Protein AF-A0A7R9VQT9-F1 (afdb_monomer_lite)

Structure (mmCIF, N/CA/C/O backbone):
data_AF-A0A7R9VQT9-F1
#
_entry.id   AF-A0A7R9VQT9-F1
#
loop_
_atom_site.group_PDB
_atom_site.id
_atom_site.type_symbol
_atom_site.label_atom_id
_atom_site.label_alt_id
_atom_site.label_comp_id
_atom_site.label_asym_id
_atom_site.label_entity_id
_atom_site.label_seq_id
_atom_site.pdbx_PDB_ins_code
_atom_site.Cartn_x
_atom_site.Cartn_y
_atom_site.Cartn_z
_atom_site.occupancy
_atom_site.B_iso_or_equiv
_atom_site.auth_seq_id
_atom_site.auth_comp_id
_atom_site.auth_asym_id
_atom_site.auth_atom_id
_atom_site.pdbx_PDB_model_num
ATOM 1 N N . VAL A 1 1 ? -20.963 -0.666 -0.255 1.00 70.06 1 VAL A N 1
ATOM 2 C CA . VAL A 1 1 ? -20.214 0.258 0.621 1.00 70.06 1 VAL A CA 1
ATOM 3 C C . VAL A 1 1 ? -18.921 0.605 -0.090 1.00 70.06 1 VAL A C 1
ATOM 5 O O . VAL A 1 1 ? -18.328 -0.297 -0.671 1.00 70.06 1 VAL A O 1
ATOM 8 N N . THR A 1 2 ? -18.555 1.881 -0.139 1.00 86.25 2 THR A N 1
ATOM 9 C CA . THR A 1 2 ? -17.303 2.379 -0.732 1.00 86.25 2 THR A CA 1
ATOM 10 C C . THR A 1 2 ? -16.395 2.871 0.389 1.00 86.25 2 THR A C 1
ATOM 12 O O . THR A 1 2 ? -16.894 3.399 1.380 1.00 86.25 2 THR A O 1
ATOM 15 N N . LEU A 1 3 ? -15.086 2.667 0.251 1.00 93.38 3 LEU A N 1
ATOM 16 C CA . LEU A 1 3 ? -14.087 3.174 1.190 1.00 93.38 3 LEU A CA 1
ATOM 17 C C . LEU A 1 3 ? -13.436 4.422 0.594 1.00 93.38 3 LEU A C 1
ATOM 19 O O . LEU A 1 3 ? -13.030 4.405 -0.565 1.00 93.38 3 LEU A O 1
ATOM 23 N N . GLU A 1 4 ? -13.318 5.483 1.390 1.00 95.00 4 GLU A N 1
ATOM 24 C CA . GLU A 1 4 ? -12.595 6.701 0.990 1.00 95.00 4 GLU A CA 1
ATOM 25 C C . GLU A 1 4 ? -11.085 6.603 1.276 1.00 95.00 4 GLU A C 1
ATOM 27 O O . GLU A 1 4 ? -10.285 7.362 0.727 1.00 95.00 4 GLU A O 1
ATOM 32 N N . VAL A 1 5 ? -10.673 5.678 2.152 1.00 96.75 5 VAL A N 1
ATOM 33 C CA . VAL A 1 5 ? -9.280 5.511 2.588 1.00 96.75 5 VAL A CA 1
ATOM 34 C C . VAL A 1 5 ? -8.846 4.054 2.448 1.00 96.75 5 VAL A C 1
ATOM 36 O O . VAL A 1 5 ? -9.278 3.201 3.221 1.00 96.75 5 VAL A O 1
ATOM 39 N N . GLY A 1 6 ? -7.931 3.810 1.506 1.00 96.75 6 GLY A N 1
ATOM 40 C CA . GLY A 1 6 ? -7.398 2.486 1.176 1.00 96.75 6 GLY A CA 1
ATOM 41 C C . GLY A 1 6 ? -8.383 1.599 0.410 1.00 96.75 6 GLY A C 1
ATOM 42 O O . GLY A 1 6 ? -9.549 1.941 0.229 1.00 96.75 6 GLY A O 1
ATOM 43 N N . ASP A 1 7 ? -7.900 0.439 -0.028 1.00 97.12 7 ASP A N 1
ATOM 44 C CA . ASP A 1 7 ? -8.686 -0.550 -0.776 1.00 97.12 7 ASP A CA 1
ATOM 45 C C . ASP A 1 7 ? -9.313 -1.608 0.142 1.00 97.12 7 ASP A C 1
ATOM 47 O O . ASP A 1 7 ? -10.400 -2.118 -0.134 1.00 97.12 7 ASP A O 1
ATOM 51 N N . TYR A 1 8 ? -8.630 -1.948 1.241 1.00 97.88 8 TYR A N 1
ATOM 52 C CA . TYR A 1 8 ? -9.084 -2.952 2.203 1.00 97.88 8 TYR A CA 1
ATOM 53 C C . TYR A 1 8 ? -8.849 -2.487 3.636 1.00 97.88 8 TYR A C 1
ATOM 55 O O . TYR A 1 8 ? -7.775 -1.990 3.967 1.00 97.88 8 TYR A O 1
ATOM 63 N N . VAL A 1 9 ? -9.814 -2.741 4.514 1.00 98.06 9 VAL A N 1
ATOM 64 C CA . VAL A 1 9 ? -9.649 -2.608 5.966 1.00 98.06 9 VAL A CA 1
ATOM 65 C C . VAL A 1 9 ? -9.626 -4.014 6.549 1.00 98.06 9 VAL A C 1
ATOM 67 O O . VAL A 1 9 ? -10.604 -4.750 6.432 1.00 98.06 9 VAL A O 1
ATOM 70 N N . LEU A 1 10 ? -8.487 -4.420 7.114 1.00 97.44 10 LEU A N 1
ATOM 71 C CA . LEU A 1 10 ? -8.300 -5.787 7.622 1.00 97.44 10 LEU A CA 1
ATOM 72 C C . LEU A 1 10 ? -8.719 -5.919 9.091 1.00 97.44 10 LEU A C 1
ATOM 74 O O . LEU A 1 10 ? -9.179 -6.985 9.505 1.00 97.44 10 LEU A O 1
ATOM 78 N N . SER A 1 11 ? -8.572 -4.836 9.853 1.00 97.88 11 SER A N 1
ATOM 79 C CA . SER A 1 11 ? -8.997 -4.684 11.246 1.00 97.88 11 SER A CA 1
ATOM 80 C C . SER A 1 11 ? -9.276 -3.201 11.529 1.00 97.88 11 SER A C 1
ATOM 82 O O . SER A 1 11 ? -8.892 -2.359 10.711 1.00 97.88 11 SER A O 1
ATOM 84 N N . PRO A 1 12 ? -9.868 -2.836 12.681 1.00 97.50 12 PRO A N 1
ATOM 85 C CA . PRO A 1 12 ? -10.074 -1.431 13.047 1.00 97.50 12 PRO A CA 1
ATOM 86 C C . PRO A 1 12 ? -8.794 -0.572 13.025 1.00 97.50 12 PRO A C 1
ATOM 88 O O . PRO A 1 12 ? -8.869 0.645 12.884 1.00 97.50 12 PRO A O 1
ATOM 91 N N . GLU A 1 13 ? -7.610 -1.186 13.149 1.00 97.31 13 GLU A N 1
ATOM 92 C CA . GLU A 1 13 ? -6.320 -0.484 13.159 1.00 97.31 13 GLU A CA 1
ATOM 93 C C . GLU A 1 13 ? -5.541 -0.569 11.830 1.00 97.31 13 GLU A C 1
ATOM 95 O O . GLU A 1 13 ? -4.587 0.199 11.640 1.00 97.31 13 GLU A O 1
ATOM 100 N N . MET A 1 14 ? -5.917 -1.483 10.924 1.00 98.25 14 MET A N 1
ATOM 101 C CA . MET A 1 14 ? -5.155 -1.825 9.718 1.00 98.25 14 MET A CA 1
ATOM 102 C C . MET A 1 14 ? -5.909 -1.525 8.426 1.00 98.25 14 MET A C 1
ATOM 104 O O . MET A 1 14 ? -6.978 -2.081 8.168 1.00 98.25 14 MET A O 1
ATOM 108 N N . VAL A 1 15 ? -5.258 -0.755 7.556 1.00 98.62 15 VAL A N 1
ATOM 109 C CA . VAL A 1 15 ? -5.721 -0.465 6.196 1.00 98.62 15 VAL A CA 1
ATOM 110 C C . VAL A 1 15 ? -4.656 -0.857 5.180 1.00 98.62 15 VAL A C 1
ATOM 112 O O . VAL A 1 15 ? -3.459 -0.735 5.448 1.00 98.62 15 VAL A O 1
ATOM 115 N N . VAL A 1 16 ? -5.093 -1.311 4.011 1.00 98.75 16 VAL A N 1
ATOM 116 C CA . VAL A 1 16 ? -4.243 -1.697 2.888 1.00 98.75 16 VAL A CA 1
ATOM 117 C C . VAL A 1 16 ? -4.620 -0.887 1.655 1.00 98.75 16 VAL A C 1
ATOM 119 O O . VAL A 1 16 ? -5.776 -0.881 1.245 1.00 98.75 16 VAL A O 1
ATOM 122 N N . GLU A 1 17 ? -3.627 -0.277 1.022 1.00 98.62 17 GLU A N 1
ATOM 123 C CA . GLU A 1 17 ? -3.674 0.174 -0.372 1.00 98.62 17 GLU A CA 1
ATOM 124 C C . GLU A 1 17 ? -2.933 -0.866 -1.220 1.00 98.62 17 GLU A C 1
ATOM 126 O O . GLU A 1 17 ? -1.749 -1.139 -0.989 1.00 98.62 17 GLU A O 1
ATOM 131 N N . ARG A 1 18 ? -3.617 -1.467 -2.193 1.00 98.38 18 ARG A N 1
ATOM 132 C CA . ARG A 1 18 ? -3.057 -2.470 -3.098 1.00 98.38 18 ARG A CA 1
ATOM 133 C C . ARG A 1 18 ? -2.625 -1.802 -4.401 1.00 98.38 18 ARG A C 1
ATOM 135 O O . ARG A 1 18 ? -3.424 -1.226 -5.131 1.00 98.38 18 ARG A O 1
ATOM 142 N N . LYS A 1 19 ? -1.357 -1.979 -4.770 1.00 97.75 19 LYS A N 1
ATOM 143 C CA . LYS A 1 19 ? -0.778 -1.452 -6.008 1.00 97.75 19 LYS A CA 1
ATOM 144 C C . LYS A 1 19 ? -0.200 -2.556 -6.875 1.00 97.75 19 LYS A C 1
ATOM 146 O O . LYS A 1 19 ? 0.733 -3.240 -6.470 1.00 97.75 19 LYS A O 1
ATOM 151 N N . ALA A 1 20 ? -0.707 -2.688 -8.097 1.00 96.50 20 ALA A N 1
ATOM 152 C CA . ALA A 1 20 ? -0.000 -3.431 -9.137 1.00 96.50 20 ALA A CA 1
ATOM 153 C C . ALA A 1 20 ? 1.217 -2.625 -9.622 1.00 96.50 20 ALA A C 1
ATOM 155 O O . ALA A 1 20 ? 1.198 -1.394 -9.564 1.00 96.50 20 ALA A O 1
ATOM 156 N N . ILE A 1 21 ? 2.242 -3.291 -10.165 1.00 94.38 21 ILE A N 1
ATOM 157 C CA . ILE A 1 21 ? 3.484 -2.623 -10.604 1.00 94.38 21 ILE A CA 1
ATOM 158 C C . ILE A 1 21 ? 3.231 -1.435 -11.555 1.00 94.38 21 ILE A C 1
ATOM 160 O O . ILE A 1 21 ? 3.708 -0.342 -11.248 1.00 94.38 21 ILE A O 1
ATOM 164 N N . PRO A 1 22 ? 2.438 -1.542 -12.644 1.00 94.44 22 PRO A N 1
ATOM 165 C CA . PRO A 1 22 ? 2.203 -0.391 -13.520 1.00 94.44 22 PRO A CA 1
ATOM 166 C C . PRO A 1 22 ? 1.524 0.785 -12.802 1.00 94.44 22 PRO A C 1
ATOM 168 O O . PRO A 1 22 ? 1.878 1.941 -13.039 1.00 94.44 22 PRO A O 1
ATOM 171 N N . ASP A 1 23 ? 0.589 0.501 -11.887 1.00 96.69 23 ASP A N 1
ATOM 172 C CA . ASP A 1 23 ? -0.094 1.547 -11.120 1.00 96.69 23 ASP A CA 1
ATOM 173 C C . ASP A 1 23 ? 0.808 2.158 -10.040 1.00 96.69 23 ASP A C 1
ATOM 175 O O . ASP A 1 23 ? 0.665 3.333 -9.704 1.00 96.69 23 ASP A O 1
ATOM 179 N N . LEU A 1 24 ? 1.789 1.407 -9.531 1.00 96.44 24 LEU A N 1
ATOM 180 C CA . LEU A 1 24 ? 2.810 1.920 -8.620 1.00 96.44 24 LEU A CA 1
ATOM 181 C C . LEU A 1 24 ? 3.644 2.999 -9.316 1.00 96.44 24 LEU A C 1
ATOM 183 O O . LEU A 1 24 ? 3.760 4.109 -8.800 1.00 96.44 24 LEU A O 1
ATOM 187 N N . HIS A 1 25 ? 4.146 2.717 -10.523 1.00 94.56 25 HIS A N 1
ATOM 188 C CA . HIS A 1 25 ? 4.864 3.712 -11.325 1.00 94.56 25 HIS A CA 1
ATOM 189 C C . HIS A 1 25 ? 3.989 4.937 -11.623 1.00 94.56 25 HIS A C 1
ATOM 191 O O . HIS A 1 25 ? 4.414 6.071 -11.394 1.00 94.56 25 HIS A O 1
ATOM 197 N N . ALA A 1 26 ? 2.755 4.722 -12.093 1.00 96.00 26 ALA A N 1
ATOM 198 C CA . ALA A 1 26 ? 1.849 5.812 -12.452 1.00 96.00 26 ALA A CA 1
ATOM 199 C C . ALA A 1 26 ? 1.473 6.688 -11.245 1.00 96.00 26 ALA A C 1
ATOM 201 O O . ALA A 1 26 ? 1.448 7.913 -11.345 1.00 96.00 26 ALA A O 1
ATOM 202 N N . SER A 1 27 ? 1.217 6.074 -10.089 1.00 97.31 27 SER A N 1
ATOM 203 C CA . SER A 1 27 ? 0.847 6.790 -8.865 1.00 97.31 27 SER A CA 1
ATOM 204 C C . SER A 1 27 ? 2.014 7.547 -8.233 1.00 97.31 27 SER A C 1
ATOM 206 O O . SER A 1 27 ? 1.787 8.609 -7.653 1.00 97.31 27 SER A O 1
ATOM 208 N N . PHE A 1 28 ? 3.252 7.064 -8.382 1.00 95.31 28 PHE A N 1
ATOM 209 C CA . PHE A 1 28 ? 4.444 7.846 -8.052 1.00 95.31 28 PHE A CA 1
ATOM 210 C C . PHE A 1 28 ? 4.657 9.015 -9.011 1.00 95.31 28 PHE A C 1
ATOM 212 O O . PHE A 1 28 ? 5.066 10.084 -8.569 1.00 95.31 28 PHE A O 1
ATOM 219 N N . ALA A 1 29 ? 4.407 8.826 -10.308 1.00 93.44 29 ALA A N 1
ATOM 220 C CA . ALA A 1 29 ? 4.558 9.889 -11.300 1.00 93.44 29 ALA A CA 1
ATOM 221 C C . ALA A 1 29 ? 3.527 11.012 -11.109 1.00 93.44 29 ALA A C 1
ATOM 223 O O . ALA A 1 29 ? 3.830 12.174 -11.344 1.00 93.44 29 ALA A O 1
ATOM 224 N N . SER A 1 30 ? 2.314 10.681 -10.661 1.00 95.69 30 SER A N 1
ATOM 225 C CA . SER A 1 30 ? 1.259 11.674 -10.440 1.00 95.69 30 SER A CA 1
ATOM 226 C C . SER A 1 30 ? 1.214 12.232 -9.010 1.00 95.69 30 SER A C 1
ATOM 228 O O . SER A 1 30 ? 0.301 12.992 -8.696 1.00 95.69 30 SER A O 1
ATOM 230 N N . GLY A 1 31 ? 2.086 11.772 -8.105 1.00 94.19 31 GLY A N 1
ATOM 231 C CA . GLY A 1 31 ? 2.021 12.077 -6.669 1.00 94.19 31 GLY A CA 1
ATOM 232 C C . GLY A 1 31 ? 0.823 11.460 -5.927 1.00 94.19 31 GLY A C 1
ATOM 233 O O . GLY A 1 31 ? 0.670 11.670 -4.724 1.00 94.19 31 GLY A O 1
ATOM 234 N N . ARG A 1 32 ? -0.022 10.662 -6.599 1.00 97.06 32 ARG A N 1
ATOM 235 C CA . ARG A 1 32 ? -1.244 10.078 -6.013 1.00 97.06 32 ARG A CA 1
ATOM 236 C C . ARG A 1 32 ? -0.922 9.162 -4.835 1.00 97.06 32 ARG A C 1
ATOM 238 O O . ARG A 1 32 ? -1.618 9.207 -3.826 1.00 97.06 32 ARG A O 1
ATOM 245 N N . LEU A 1 33 ? 0.156 8.382 -4.938 1.00 97.56 33 LEU A N 1
ATOM 246 C CA . LEU A 1 33 ? 0.551 7.451 -3.879 1.00 97.56 33 LEU A CA 1
ATOM 247 C C . LEU A 1 33 ? 0.913 8.169 -2.574 1.00 97.56 33 LEU A C 1
ATOM 249 O O . LEU A 1 33 ? 0.630 7.659 -1.494 1.00 97.56 33 LEU A O 1
ATOM 253 N N . TYR A 1 34 ? 1.498 9.367 -2.667 1.00 97.94 34 TYR A N 1
ATOM 254 C CA . TYR A 1 34 ? 1.798 10.188 -1.498 1.00 97.94 34 TYR A CA 1
ATOM 255 C C . TYR A 1 34 ? 0.512 10.550 -0.747 1.00 97.94 34 TYR A C 1
ATOM 257 O O . TYR A 1 34 ? 0.422 10.331 0.458 1.00 97.94 34 TYR A O 1
ATOM 265 N N . SER A 1 35 ? -0.501 11.058 -1.457 1.00 97.56 35 SER A N 1
ATOM 266 C CA . SER A 1 35 ? -1.785 11.436 -0.853 1.00 97.56 35 SER A CA 1
ATOM 267 C C . SER A 1 35 ? -2.520 10.232 -0.262 1.00 97.56 35 SER A C 1
ATOM 269 O O . SER A 1 35 ? -3.130 10.342 0.800 1.00 97.56 35 SER A O 1
ATOM 271 N N . GLN A 1 36 ? -2.420 9.069 -0.911 1.00 98.06 36 GLN A N 1
ATOM 272 C CA . GLN A 1 36 ? -2.957 7.812 -0.386 1.00 98.06 36 GLN A CA 1
ATOM 273 C C . GLN A 1 36 ? -2.254 7.416 0.923 1.00 98.06 36 GLN A C 1
ATOM 275 O O . GLN A 1 36 ? -2.917 7.166 1.928 1.00 98.06 36 GLN A O 1
ATOM 280 N N . ALA A 1 37 ? -0.917 7.441 0.953 1.00 98.31 37 ALA A N 1
ATOM 281 C CA . ALA A 1 37 ? -0.133 7.140 2.151 1.00 98.31 37 ALA A CA 1
ATOM 282 C C . ALA A 1 37 ? -0.389 8.131 3.300 1.00 98.31 37 ALA A C 1
ATOM 284 O O . ALA A 1 37 ? -0.496 7.713 4.456 1.00 98.31 37 ALA A O 1
ATOM 285 N N . GLU A 1 38 ? -0.537 9.420 2.992 1.00 98.00 38 GLU A N 1
ATOM 286 C CA . GLU A 1 38 ? -0.887 10.468 3.954 1.00 98.00 38 GLU A CA 1
ATOM 287 C C . GLU A 1 38 ? -2.267 10.220 4.568 1.00 98.00 38 GLU A C 1
ATOM 289 O O . GLU A 1 38 ? -2.405 10.193 5.794 1.00 98.00 38 GLU A O 1
ATOM 294 N N . SER A 1 39 ? -3.273 9.962 3.727 1.00 97.75 39 SER A N 1
ATOM 295 C CA . SER A 1 39 ? -4.638 9.689 4.178 1.00 97.75 39 SER A CA 1
ATOM 296 C C . SER A 1 39 ? -4.709 8.430 5.045 1.00 97.75 39 SER A C 1
ATOM 298 O O . SER A 1 39 ? -5.271 8.468 6.142 1.00 97.75 39 SER A O 1
ATOM 300 N N . MET A 1 40 ? -4.073 7.334 4.622 1.00 98.44 40 MET A N 1
ATOM 301 C CA . MET A 1 40 ? -4.019 6.107 5.420 1.00 98.44 40 MET A CA 1
ATOM 302 C C . MET A 1 40 ? -3.300 6.326 6.759 1.00 98.44 40 MET A C 1
ATOM 304 O O . MET A 1 40 ? -3.816 5.930 7.801 1.00 98.44 40 MET A O 1
ATOM 308 N N . SER A 1 41 ? -2.142 6.998 6.760 1.00 97.75 41 SER A N 1
ATOM 309 C CA . SER A 1 41 ? -1.336 7.225 7.975 1.00 97.75 41 SER A CA 1
ATOM 310 C C . SER A 1 41 ? -1.989 8.169 8.982 1.00 97.75 41 SER A C 1
ATOM 312 O O . SER A 1 41 ? -1.678 8.110 10.177 1.00 97.75 41 SER A O 1
ATOM 314 N N . LYS A 1 42 ? -2.874 9.049 8.504 1.00 97.19 42 LYS A N 1
ATOM 315 C CA . LYS A 1 42 ? -3.675 9.942 9.340 1.00 97.19 42 LYS A CA 1
ATOM 316 C C . LYS A 1 42 ? -4.758 9.188 10.111 1.00 97.19 42 LYS A C 1
ATOM 318 O O . LYS A 1 42 ? -4.985 9.507 11.274 1.00 97.19 42 LYS A O 1
ATOM 323 N N . HIS A 1 43 ? -5.421 8.223 9.475 1.00 97.25 43 HIS A N 1
ATOM 324 C CA . HIS A 1 43 ? -6.621 7.592 10.035 1.00 97.25 43 HIS A CA 1
ATOM 325 C C . HIS A 1 43 ? -6.374 6.213 10.651 1.00 97.25 43 HIS A C 1
ATOM 327 O O . HIS A 1 43 ? -7.096 5.824 11.563 1.00 97.25 43 HIS A O 1
ATOM 333 N N . TYR A 1 44 ? -5.345 5.497 10.201 1.00 97.88 44 TYR A N 1
ATOM 334 C CA . TYR A 1 44 ? -5.040 4.149 10.665 1.00 97.88 44 TYR A CA 1
ATOM 335 C C . TYR A 1 44 ? -3.680 4.089 11.353 1.00 97.88 44 TYR A C 1
ATOM 337 O O . TYR A 1 44 ? -2.719 4.781 11.006 1.00 97.88 44 TYR A O 1
ATOM 345 N N . LYS A 1 45 ? -3.586 3.220 12.359 1.00 97.88 45 LYS A N 1
ATOM 346 C CA . LYS A 1 45 ? -2.352 3.004 13.120 1.00 97.88 45 LYS A CA 1
ATOM 347 C C . LYS A 1 45 ? -1.341 2.183 12.329 1.00 97.88 45 LYS A C 1
ATOM 349 O O . LYS A 1 45 ? -0.137 2.385 12.487 1.00 97.88 45 LYS A O 1
ATOM 354 N N . THR A 1 46 ? -1.816 1.269 11.490 1.00 98.31 46 THR A N 1
ATOM 355 C CA . THR A 1 46 ? -0.977 0.409 10.653 1.00 98.31 46 THR A CA 1
ATOM 356 C C . THR A 1 46 ? -1.436 0.503 9.197 1.00 98.31 46 THR A C 1
ATOM 358 O O . THR A 1 46 ? -2.191 -0.343 8.721 1.00 98.31 46 THR A O 1
ATOM 361 N N . PRO A 1 47 ? -1.009 1.559 8.485 1.00 98.56 47 PRO A N 1
ATOM 362 C CA . PRO A 1 47 ? -1.196 1.662 7.047 1.00 98.56 47 PRO A CA 1
ATOM 363 C C . PRO A 1 47 ? -0.222 0.728 6.320 1.00 98.56 47 PRO A C 1
ATOM 365 O O . PRO A 1 47 ? 0.971 0.675 6.638 1.00 98.56 47 PRO A O 1
ATOM 368 N N . ILE A 1 48 ? -0.727 -0.007 5.335 1.00 98.75 48 ILE A N 1
ATOM 369 C CA . ILE A 1 48 ? 0.030 -0.998 4.572 1.00 98.75 48 ILE A CA 1
ATOM 370 C C . ILE A 1 48 ? -0.071 -0.650 3.088 1.00 98.75 48 ILE A C 1
ATOM 372 O O . ILE A 1 48 ? -1.162 -0.554 2.535 1.00 98.75 48 ILE A O 1
ATOM 376 N N . LEU A 1 49 ? 1.073 -0.496 2.428 1.00 98.69 49 LEU A N 1
ATOM 377 C CA . LEU A 1 49 ? 1.150 -0.501 0.972 1.00 98.69 49 LEU A CA 1
ATOM 378 C C . LEU A 1 49 ? 1.511 -1.919 0.524 1.00 98.69 49 LEU A C 1
ATOM 380 O O . LEU A 1 49 ? 2.624 -2.392 0.777 1.00 98.69 49 LEU A O 1
ATOM 384 N N . LEU A 1 50 ? 0.567 -2.591 -0.131 1.00 98.62 50 LEU A N 1
ATOM 385 C CA . LEU A 1 50 ? 0.774 -3.913 -0.710 1.00 98.62 50 LEU A CA 1
ATOM 386 C C . LEU A 1 50 ? 1.114 -3.772 -2.192 1.00 98.62 50 LEU A C 1
ATOM 388 O O . LEU A 1 50 ? 0.275 -3.375 -2.996 1.00 98.62 50 LEU A O 1
ATOM 392 N N . ILE A 1 51 ? 2.343 -4.125 -2.555 1.00 98.00 51 ILE A N 1
ATOM 393 C CA . ILE A 1 51 ? 2.813 -4.164 -3.938 1.00 98.00 51 ILE A CA 1
ATOM 394 C C . ILE A 1 51 ? 2.575 -5.575 -4.477 1.00 98.00 51 ILE A C 1
ATOM 396 O O . ILE A 1 51 ? 3.219 -6.533 -4.043 1.00 98.00 51 ILE A O 1
ATOM 400 N N . GLU A 1 52 ? 1.634 -5.702 -5.407 1.00 97.56 52 GLU A N 1
ATOM 401 C CA . GLU A 1 52 ? 1.261 -6.976 -6.013 1.00 97.56 52 GLU A CA 1
ATOM 402 C C . GLU A 1 52 ? 1.894 -7.137 -7.398 1.00 97.56 52 GLU A C 1
ATOM 404 O O . GLU A 1 52 ? 1.713 -6.311 -8.299 1.00 97.56 52 GLU A O 1
ATOM 409 N N . PHE A 1 53 ? 2.641 -8.224 -7.562 1.00 95.88 53 PHE A N 1
ATOM 410 C CA . PHE A 1 53 ? 3.254 -8.608 -8.822 1.00 95.88 53 PHE A CA 1
ATOM 411 C C . PHE A 1 53 ? 2.318 -9.475 -9.655 1.00 95.88 53 PHE A C 1
ATOM 413 O O . PHE A 1 53 ? 1.436 -10.173 -9.155 1.00 95.88 53 PHE A O 1
ATOM 420 N N . ASP A 1 54 ? 2.574 -9.434 -10.954 1.00 92.69 54 ASP A N 1
ATOM 421 C CA . ASP A 1 54 ? 1.970 -10.316 -11.936 1.00 92.69 54 ASP A CA 1
ATOM 422 C C . ASP A 1 54 ? 2.624 -11.711 -11.832 1.00 92.69 54 ASP A C 1
ATOM 424 O O . ASP A 1 54 ? 3.855 -11.792 -11.917 1.00 92.69 54 ASP A O 1
ATOM 428 N N . PRO A 1 55 ? 1.849 -12.796 -11.634 1.00 91.38 55 PRO A N 1
ATOM 429 C CA . PRO A 1 55 ? 2.388 -14.150 -11.509 1.00 91.38 55 PRO A CA 1
ATOM 430 C C . PRO A 1 55 ? 3.115 -14.636 -12.769 1.00 91.38 55 PRO A C 1
ATOM 432 O O . PRO A 1 55 ? 3.975 -15.511 -12.661 1.00 91.38 55 PRO A O 1
ATOM 435 N N . ASP A 1 56 ? 2.805 -14.063 -13.935 1.00 92.31 56 ASP A N 1
ATOM 436 C CA . ASP A 1 56 ? 3.422 -14.426 -15.213 1.00 92.31 56 ASP A CA 1
ATOM 437 C C . ASP A 1 56 ? 4.722 -13.646 -15.478 1.00 92.31 56 ASP A C 1
ATOM 439 O O . ASP A 1 56 ? 5.403 -13.859 -16.487 1.00 92.31 56 ASP A O 1
ATOM 443 N N . ARG A 1 57 ? 5.099 -12.732 -14.573 1.00 88.06 57 ARG A N 1
ATOM 444 C CA . ARG A 1 57 ? 6.328 -11.937 -14.655 1.00 88.06 57 ARG A CA 1
ATOM 445 C C . ARG A 1 57 ? 7.324 -12.338 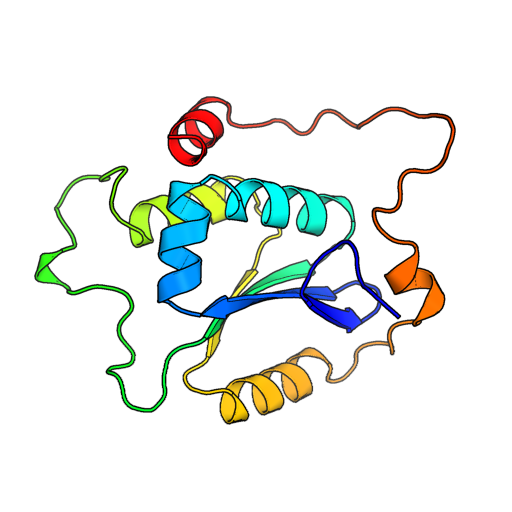-13.576 1.00 88.06 57 ARG A C 1
ATOM 447 O O . ARG A 1 57 ? 6.993 -12.920 -12.546 1.00 88.06 57 ARG A O 1
ATOM 454 N N . ALA A 1 58 ? 8.585 -11.981 -13.803 1.00 86.12 58 ALA A N 1
ATOM 455 C CA . ALA A 1 58 ? 9.607 -12.111 -12.777 1.00 86.12 58 ALA A CA 1
ATOM 456 C C . ALA A 1 58 ? 9.217 -11.307 -11.524 1.00 86.12 58 ALA A C 1
ATOM 458 O O . ALA A 1 58 ? 8.753 -10.170 -11.618 1.00 86.12 58 ALA A O 1
ATOM 459 N N . PHE A 1 59 ? 9.457 -11.886 -10.347 1.00 89.25 59 PHE A N 1
ATOM 460 C CA . PHE A 1 59 ? 9.251 -11.232 -9.052 1.00 89.25 59 PHE A CA 1
ATOM 461 C C . PHE A 1 59 ? 10.391 -10.242 -8.762 1.00 89.25 59 PHE A C 1
ATOM 463 O O . PHE A 1 59 ? 11.223 -10.455 -7.881 1.00 89.25 59 PHE A O 1
ATOM 470 N N . ILE A 1 60 ? 10.488 -9.204 -9.591 1.00 85.31 60 ILE A N 1
ATOM 471 C CA . ILE A 1 60 ? 11.551 -8.199 -9.572 1.00 85.31 60 ILE A CA 1
ATOM 472 C C . ILE A 1 60 ? 10.899 -6.839 -9.815 1.00 85.31 60 ILE A C 1
ATOM 474 O O . ILE A 1 60 ? 10.177 -6.669 -10.794 1.00 85.31 60 ILE A O 1
ATOM 478 N N . LEU A 1 61 ? 11.133 -5.876 -8.917 1.00 85.50 61 LEU A N 1
ATOM 479 C CA . LEU A 1 61 ? 10.566 -4.530 -9.052 1.00 85.50 61 LEU A CA 1
ATOM 480 C C . LEU A 1 61 ? 11.242 -3.732 -10.176 1.00 85.50 61 LEU A C 1
ATOM 482 O O . LEU A 1 61 ? 10.562 -3.081 -10.958 1.00 85.50 61 LEU A O 1
ATOM 486 N N . GLN A 1 62 ? 12.571 -3.772 -10.231 1.00 83.44 62 GLN A N 1
ATOM 487 C CA . GLN A 1 62 ? 13.386 -3.101 -11.242 1.00 83.44 62 GLN A CA 1
ATOM 488 C C . GLN A 1 62 ? 14.674 -3.893 -11.472 1.00 83.44 62 GLN A C 1
ATOM 490 O O . GLN A 1 62 ? 15.097 -4.663 -10.601 1.00 83.44 62 GLN A O 1
ATOM 495 N N . SER A 1 63 ? 15.283 -3.738 -12.645 1.00 80.00 63 SER A N 1
ATOM 496 C CA . SER A 1 63 ? 16.530 -4.428 -12.970 1.00 80.00 63 SER A CA 1
ATOM 497 C C . SER A 1 63 ? 17.658 -3.962 -12.049 1.00 80.00 63 SER A C 1
ATOM 499 O O . SER A 1 63 ? 17.743 -2.791 -11.690 1.00 80.00 63 SER A O 1
ATOM 501 N N . VAL A 1 64 ? 18.585 -4.860 -11.711 1.00 77.12 64 VAL A N 1
ATOM 502 C CA . VAL A 1 64 ? 19.783 -4.491 -10.935 1.00 77.12 64 VAL A CA 1
ATOM 503 C C . VAL A 1 64 ? 20.628 -3.462 -11.696 1.00 77.12 64 VAL A C 1
ATOM 505 O O . VAL A 1 64 ? 21.252 -2.611 -11.082 1.00 77.12 64 VAL A O 1
ATOM 508 N N . HIS A 1 65 ? 20.588 -3.483 -13.031 1.00 77.94 65 HIS A N 1
ATOM 509 C CA . HIS A 1 65 ? 21.267 -2.491 -13.871 1.00 77.94 65 HIS A CA 1
ATOM 510 C C . HIS A 1 65 ? 20.604 -1.105 -13.851 1.00 77.94 65 HIS A C 1
ATOM 512 O O . HIS A 1 65 ? 21.219 -0.137 -14.285 1.00 77.94 65 HIS A O 1
ATOM 518 N N . GLU A 1 66 ? 19.359 -1.009 -13.377 1.00 75.19 66 GLU A N 1
ATOM 519 C CA . GLU A 1 66 ? 18.638 0.258 -13.203 1.00 75.19 66 GLU A CA 1
ATOM 520 C C . GLU A 1 66 ? 18.888 0.872 -11.815 1.00 75.19 66 GLU A C 1
ATOM 522 O O . GLU A 1 66 ? 18.535 2.029 -11.588 1.00 75.19 66 GLU A O 1
ATOM 527 N N . LEU A 1 67 ? 19.521 0.136 -10.888 1.00 74.75 67 LEU A N 1
ATOM 528 C CA . LEU A 1 67 ? 20.075 0.730 -9.672 1.00 74.75 67 LEU A CA 1
ATOM 529 C C . LEU A 1 67 ? 21.406 1.403 -10.022 1.00 74.75 67 LEU A C 1
ATOM 531 O O . LEU A 1 67 ? 22.428 0.738 -10.170 1.00 74.75 67 LEU A O 1
ATOM 535 N N . GLY A 1 68 ? 21.379 2.727 -10.155 1.00 76.06 68 GLY A N 1
ATOM 536 C CA . GLY A 1 68 ? 22.593 3.539 -10.147 1.00 76.06 68 GLY A CA 1
ATOM 537 C C . GLY A 1 68 ? 23.197 3.654 -8.743 1.00 76.06 68 GLY A C 1
ATOM 538 O O . GLY A 1 68 ? 22.559 3.307 -7.749 1.00 76.06 68 GLY A O 1
ATOM 539 N N . ASP A 1 69 ? 24.417 4.186 -8.673 1.00 79.06 69 ASP A N 1
ATOM 540 C CA . ASP A 1 69 ? 25.119 4.428 -7.403 1.00 79.06 69 ASP A CA 1
ATOM 541 C C . ASP A 1 69 ? 24.493 5.582 -6.590 1.00 79.06 69 ASP A C 1
ATOM 543 O O . ASP A 1 69 ? 24.631 5.635 -5.368 1.00 79.06 69 ASP A O 1
ATOM 547 N N . ASP A 1 70 ? 23.764 6.481 -7.261 1.00 81.50 70 ASP A N 1
ATOM 548 C CA . ASP A 1 70 ? 23.139 7.669 -6.678 1.00 81.50 70 ASP A CA 1
ATOM 549 C C . ASP A 1 70 ? 21.615 7.533 -6.513 1.00 81.50 70 ASP A C 1
ATOM 551 O O . ASP A 1 70 ? 20.935 6.764 -7.197 1.00 81.50 70 ASP A O 1
ATOM 555 N N . ILE A 1 71 ? 21.044 8.352 -5.621 1.00 77.94 71 ILE A N 1
ATOM 556 C CA . ILE A 1 71 ? 19.589 8.486 -5.475 1.00 77.94 71 ILE A CA 1
ATOM 557 C C . ILE A 1 71 ? 19.027 9.179 -6.722 1.00 77.94 71 ILE A C 1
ATOM 559 O O . ILE A 1 71 ? 19.141 10.394 -6.876 1.00 77.94 71 ILE A O 1
ATOM 563 N N . ASP A 1 72 ? 18.356 8.412 -7.578 1.00 82.19 72 ASP A N 1
ATOM 564 C CA . ASP A 1 72 ? 17.631 8.950 -8.727 1.00 82.19 72 ASP A CA 1
ATOM 565 C C . ASP A 1 72 ? 16.163 9.216 -8.366 1.00 82.19 72 ASP A C 1
ATOM 567 O O . ASP A 1 72 ? 15.418 8.316 -7.974 1.00 82.19 72 ASP A O 1
ATOM 571 N N . GLY A 1 73 ? 15.710 10.455 -8.564 1.00 78.62 73 GLY A N 1
ATOM 572 C CA . GLY A 1 73 ? 14.305 10.836 -8.426 1.00 78.62 73 GLY A CA 1
ATOM 573 C C . GLY A 1 73 ? 13.368 10.125 -9.408 1.00 78.62 73 GLY A C 1
ATOM 574 O O . GLY A 1 73 ? 12.159 10.212 -9.243 1.00 78.62 73 GLY A O 1
ATOM 575 N N . ARG A 1 74 ? 13.878 9.415 -10.419 1.00 81.94 74 ARG A N 1
ATOM 576 C CA . ARG A 1 74 ? 13.096 8.565 -11.335 1.00 81.94 74 ARG A CA 1
ATOM 577 C C . ARG A 1 74 ? 13.017 7.107 -10.876 1.00 81.94 74 ARG A C 1
ATOM 579 O O . ARG A 1 74 ? 12.120 6.391 -11.318 1.00 81.94 74 ARG A O 1
ATOM 586 N N . SER A 1 75 ? 13.913 6.681 -9.986 1.00 88.06 75 SER A N 1
ATOM 587 C CA . SER A 1 75 ? 13.970 5.312 -9.468 1.00 88.06 75 SER A CA 1
ATOM 588 C C . SER A 1 75 ? 12.807 5.047 -8.516 1.00 88.06 75 SER A C 1
ATOM 590 O O . SER A 1 75 ? 12.614 5.755 -7.522 1.00 88.06 75 SER A O 1
ATOM 592 N N . VAL A 1 76 ? 12.037 3.990 -8.787 1.00 90.06 76 VAL A N 1
ATOM 593 C CA . VAL A 1 76 ? 10.921 3.594 -7.913 1.00 90.06 76 VAL A CA 1
ATOM 594 C C . VAL A 1 76 ? 11.435 3.163 -6.549 1.00 90.06 76 VAL A C 1
ATOM 596 O O . VAL A 1 76 ? 10.819 3.497 -5.540 1.00 90.06 76 VAL A O 1
ATOM 599 N N . THR A 1 77 ? 12.584 2.490 -6.485 1.00 91.06 77 THR A N 1
ATOM 600 C CA . THR A 1 77 ? 13.197 2.113 -5.206 1.00 91.06 77 THR A CA 1
ATOM 601 C C . THR A 1 77 ? 13.578 3.340 -4.377 1.00 91.06 77 THR A C 1
ATOM 603 O O . THR A 1 77 ? 13.284 3.371 -3.182 1.00 91.06 77 THR A O 1
ATOM 606 N N . SER A 1 78 ? 14.149 4.379 -4.994 1.00 90.81 78 SER A N 1
ATOM 607 C CA . SER A 1 78 ? 14.463 5.637 -4.304 1.00 90.81 78 SER A CA 1
ATOM 608 C C . SER A 1 78 ? 13.195 6.346 -3.817 1.00 90.81 78 SER A C 1
ATOM 610 O O . SER A 1 78 ? 13.133 6.763 -2.658 1.00 90.81 78 SER A O 1
ATOM 612 N N . LYS A 1 79 ? 12.146 6.415 -4.651 1.00 92.81 79 LYS A N 1
ATOM 613 C CA . LYS A 1 79 ? 10.847 6.985 -4.254 1.00 92.81 79 LYS A CA 1
ATOM 614 C C . LYS A 1 79 ? 10.170 6.188 -3.129 1.00 92.81 79 LYS A C 1
ATOM 616 O O . LYS A 1 79 ? 9.639 6.797 -2.204 1.00 92.81 79 LYS A O 1
ATOM 621 N N . LEU A 1 80 ? 10.220 4.852 -3.156 1.00 94.69 80 LEU A N 1
ATOM 622 C CA .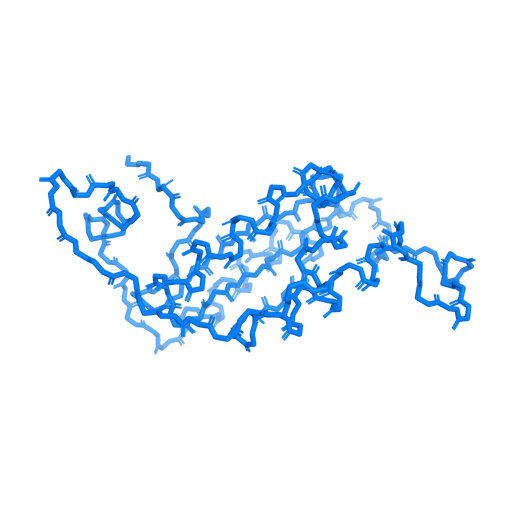 LEU A 1 80 ? 9.709 3.987 -2.081 1.00 94.69 80 LEU A CA 1
ATOM 623 C C . LEU A 1 80 ? 10.455 4.214 -0.765 1.00 94.69 80 LEU A C 1
ATOM 625 O O . LEU A 1 80 ? 9.818 4.329 0.280 1.00 94.69 80 LEU A O 1
ATOM 629 N N . ALA A 1 81 ? 11.786 4.310 -0.810 1.00 92.88 81 ALA A N 1
ATOM 630 C CA . ALA A 1 81 ? 12.591 4.588 0.376 1.00 92.88 81 ALA A CA 1
ATOM 631 C C . ALA A 1 81 ? 12.210 5.938 1.002 1.00 92.88 81 ALA A C 1
ATOM 633 O O . ALA A 1 81 ? 11.957 6.011 2.205 1.00 92.88 81 ALA A O 1
ATOM 634 N N . LEU A 1 82 ? 12.086 6.987 0.182 1.00 94.06 82 LEU A N 1
ATOM 635 C CA . LEU A 1 82 ? 11.636 8.305 0.637 1.00 94.06 82 LEU A CA 1
ATOM 636 C C . LEU A 1 82 ? 10.214 8.269 1.208 1.00 94.06 82 LEU A C 1
ATOM 638 O O . LEU A 1 82 ? 9.962 8.889 2.239 1.00 94.06 82 LEU A O 1
ATOM 642 N N . LEU A 1 83 ? 9.300 7.519 0.585 1.00 95.94 83 LEU A N 1
ATOM 643 C CA . LEU A 1 83 ? 7.924 7.372 1.060 1.00 95.94 83 LEU A CA 1
ATOM 644 C C . LEU A 1 83 ? 7.875 6.756 2.467 1.00 95.94 83 LEU A C 1
ATOM 646 O O . LEU A 1 83 ? 7.185 7.278 3.339 1.00 95.94 83 LEU A O 1
ATOM 650 N N . VAL A 1 84 ? 8.630 5.680 2.710 1.00 95.44 84 VAL A N 1
ATOM 651 C CA . VAL A 1 84 ? 8.670 5.006 4.022 1.00 95.44 84 VAL A CA 1
ATOM 652 C C . VAL A 1 84 ? 9.375 5.856 5.079 1.00 95.44 84 VAL A C 1
ATOM 654 O O . VAL A 1 84 ? 8.934 5.893 6.225 1.00 95.44 84 VAL A O 1
ATOM 657 N N . LEU A 1 85 ? 10.440 6.575 4.708 1.00 96.00 85 LEU A N 1
ATOM 658 C CA . LEU A 1 85 ? 11.100 7.521 5.614 1.00 96.00 85 LEU A CA 1
ATOM 659 C C . LEU A 1 85 ? 10.158 8.647 6.044 1.00 96.00 85 LEU A C 1
ATOM 661 O O . LEU A 1 85 ? 10.198 9.084 7.193 1.00 96.00 85 LEU A O 1
ATOM 665 N N . HIS A 1 86 ? 9.316 9.109 5.122 1.00 96.88 86 HIS A N 1
ATOM 666 C CA . HIS A 1 86 ? 8.371 10.185 5.380 1.00 96.88 86 HIS A CA 1
ATOM 667 C C . HIS A 1 86 ? 7.147 9.730 6.191 1.00 96.88 86 HIS A C 1
ATOM 669 O O . HIS A 1 86 ? 6.671 10.449 7.068 1.00 96.88 86 HIS A O 1
ATOM 675 N N . PHE A 1 87 ? 6.669 8.506 5.954 1.00 97.75 87 PHE A N 1
ATOM 676 C CA . PHE A 1 87 ? 5.555 7.900 6.681 1.00 97.75 87 PHE A CA 1
ATOM 677 C C . PHE A 1 87 ? 6.041 6.718 7.537 1.00 97.75 87 PHE A C 1
ATOM 679 O O . PHE A 1 87 ? 5.869 5.565 7.145 1.00 97.75 87 PHE A O 1
ATOM 686 N N . PRO A 1 88 ? 6.582 6.949 8.749 1.00 97.06 88 PRO A N 1
ATOM 687 C CA . PRO A 1 88 ? 7.235 5.900 9.545 1.00 97.06 88 PRO A CA 1
ATOM 688 C C . PRO A 1 88 ? 6.295 4.780 10.024 1.00 97.06 88 PRO A C 1
ATOM 690 O O . PRO A 1 88 ? 6.756 3.719 10.447 1.00 97.06 88 PRO A O 1
ATOM 693 N N . LYS A 1 89 ? 4.972 4.999 9.980 1.00 97.06 89 LYS A N 1
ATOM 694 C CA . LYS A 1 89 ? 3.965 3.962 10.263 1.00 97.06 89 LYS A CA 1
ATOM 695 C C . LYS A 1 89 ? 3.702 3.045 9.061 1.00 97.06 89 LYS A C 1
ATOM 697 O O . LYS A 1 89 ? 3.205 1.939 9.266 1.00 97.06 89 LYS A O 1
ATOM 702 N N . LEU A 1 90 ? 4.005 3.497 7.840 1.00 98.44 90 LEU A N 1
ATOM 703 C CA . LEU A 1 90 ? 3.718 2.782 6.599 1.00 98.44 90 LEU A CA 1
ATOM 704 C C . LEU A 1 90 ? 4.537 1.499 6.511 1.00 98.44 90 LEU A C 1
ATOM 706 O O . LEU A 1 90 ? 5.764 1.505 6.621 1.00 98.44 90 LEU A O 1
ATOM 710 N N . ARG A 1 91 ? 3.842 0.382 6.307 1.00 98.12 91 ARG A N 1
ATOM 711 C CA . ARG A 1 91 ? 4.450 -0.934 6.114 1.00 98.12 91 ARG A CA 1
ATOM 712 C C . ARG A 1 91 ? 4.401 -1.309 4.640 1.00 98.12 91 ARG A C 1
ATOM 714 O O . ARG A 1 91 ? 3.377 -1.122 3.992 1.00 98.12 91 ARG A O 1
ATOM 721 N N . LEU A 1 92 ? 5.502 -1.851 4.127 1.00 97.88 92 LEU A N 1
ATOM 722 C CA . LEU A 1 92 ? 5.563 -2.404 2.777 1.00 97.88 92 LEU A CA 1
ATOM 723 C C . LEU A 1 92 ? 5.362 -3.914 2.831 1.00 97.88 92 LEU A C 1
ATOM 725 O O . LEU A 1 92 ? 6.042 -4.609 3.587 1.00 97.88 92 LEU A O 1
ATOM 729 N N . VAL A 1 93 ? 4.459 -4.408 1.994 1.00 98.06 93 VAL A N 1
ATOM 730 C CA . VAL A 1 93 ? 4.224 -5.835 1.783 1.00 98.06 93 VAL A CA 1
ATOM 731 C C . VAL A 1 93 ? 4.343 -6.116 0.296 1.00 98.06 93 VAL A C 1
ATOM 733 O O . VAL A 1 93 ? 3.811 -5.375 -0.524 1.00 98.06 93 VAL A O 1
ATOM 736 N N . TRP A 1 94 ? 5.032 -7.194 -0.057 1.00 96.94 94 TRP A N 1
ATOM 737 C CA . TRP A 1 94 ? 5.193 -7.625 -1.440 1.00 96.94 94 TRP A CA 1
ATOM 738 C C . TRP A 1 94 ? 4.456 -8.942 -1.623 1.00 96.94 94 TRP A C 1
ATOM 740 O O . TRP A 1 94 ? 4.689 -9.888 -0.870 1.00 96.94 94 TRP A O 1
ATOM 750 N N . SER A 1 95 ? 3.585 -9.010 -2.622 1.00 97.50 95 SER A N 1
ATOM 751 C CA . SER A 1 95 ? 2.822 -10.213 -2.933 1.00 97.50 95 SER A CA 1
ATOM 752 C C . SER A 1 95 ? 3.089 -10.654 -4.359 1.00 97.50 95 SER A C 1
ATOM 754 O O . SER A 1 95 ? 3.040 -9.855 -5.288 1.00 97.50 95 SER A O 1
ATOM 756 N N . ARG A 1 96 ? 3.376 -11.940 -4.549 1.00 96.19 96 ARG A N 1
ATOM 757 C CA . ARG A 1 96 ? 3.733 -12.491 -5.862 1.00 96.19 96 ARG A CA 1
ATOM 758 C C . ARG A 1 96 ? 2.536 -12.798 -6.764 1.00 96.19 96 ARG A C 1
ATOM 760 O O . ARG A 1 96 ? 2.743 -13.149 -7.919 1.00 96.19 96 ARG A O 1
ATOM 767 N N . SER A 1 97 ? 1.324 -12.789 -6.213 1.00 95.56 97 SER A N 1
ATOM 768 C CA . SER A 1 97 ? 0.088 -13.091 -6.935 1.00 95.56 97 SER A CA 1
ATOM 769 C C . SER A 1 97 ? -1.144 -12.734 -6.089 1.00 95.56 97 SER A C 1
ATOM 771 O O . SER A 1 97 ? -1.039 -12.669 -4.862 1.00 95.56 97 SER A O 1
ATOM 773 N N . PRO A 1 98 ? -2.337 -12.611 -6.696 1.00 95.81 98 PRO A N 1
ATOM 774 C CA . PRO A 1 98 ? -3.582 -12.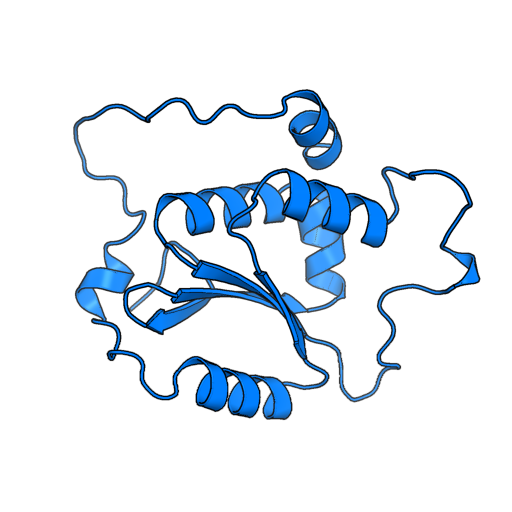411 -5.950 1.00 95.81 98 PRO A CA 1
ATOM 775 C C . PRO A 1 98 ? -3.876 -13.511 -4.915 1.00 95.81 98 PRO A C 1
ATOM 777 O O . PRO A 1 98 ? -4.396 -13.231 -3.839 1.00 95.81 98 PRO A O 1
ATOM 780 N N . HIS A 1 99 ? -3.515 -14.766 -5.210 1.00 96.75 99 HIS A N 1
ATOM 781 C CA . HIS A 1 99 ? -3.687 -15.882 -4.272 1.00 96.75 99 HIS A CA 1
ATOM 782 C C . HIS A 1 99 ? -2.798 -15.702 -3.035 1.00 96.75 99 HIS A C 1
ATOM 784 O O . HIS A 1 99 ? -3.280 -15.791 -1.911 1.00 96.75 99 HIS A O 1
ATOM 790 N N . ALA A 1 100 ? -1.526 -15.342 -3.239 1.00 97.25 100 ALA A N 1
ATOM 791 C CA . ALA A 1 100 ? -0.622 -15.039 -2.134 1.00 97.25 100 ALA A CA 1
ATOM 792 C C . ALA A 1 100 ? -1.088 -13.812 -1.331 1.00 97.25 100 ALA A C 1
ATOM 794 O O . ALA A 1 100 ? -0.926 -13.784 -0.115 1.00 97.25 100 ALA A O 1
ATOM 795 N N . THR A 1 101 ? -1.708 -12.819 -1.982 1.00 98.06 101 THR A N 1
ATOM 796 C CA . THR A 1 101 ? -2.315 -11.665 -1.299 1.00 98.06 101 THR A CA 1
ATOM 797 C C . THR A 1 101 ? -3.412 -12.104 -0.330 1.00 98.06 101 THR A C 1
ATOM 799 O O . THR A 1 101 ? -3.429 -11.638 0.808 1.00 98.06 101 THR A O 1
ATOM 802 N N . ALA A 1 102 ? -4.289 -13.027 -0.741 1.00 97.81 102 ALA A N 1
ATOM 803 C CA . ALA A 1 102 ? -5.329 -13.567 0.134 1.00 97.81 102 ALA A CA 1
ATOM 804 C C . ALA A 1 102 ? -4.740 -14.305 1.350 1.00 97.81 102 ALA A C 1
ATOM 806 O O . ALA A 1 102 ? -5.183 -14.071 2.477 1.00 97.81 102 ALA A O 1
ATOM 807 N N . ASP A 1 103 ? -3.703 -15.123 1.148 1.00 98.12 103 ASP A N 1
ATOM 808 C CA . ASP A 1 103 ? -3.016 -15.818 2.245 1.00 98.12 103 ASP A CA 1
ATOM 809 C C . ASP A 1 103 ? -2.364 -14.824 3.221 1.00 98.12 103 ASP A C 1
ATOM 811 O O . ASP A 1 103 ? -2.512 -14.942 4.439 1.00 98.12 103 ASP A O 1
ATOM 815 N N . ILE A 1 104 ? -1.691 -13.796 2.693 1.00 98.25 104 ILE A N 1
ATOM 816 C CA . ILE A 1 104 ? -1.094 -12.716 3.490 1.00 98.25 104 ILE A CA 1
ATOM 817 C C . ILE A 1 104 ? -2.167 -11.984 4.302 1.00 98.25 104 ILE A C 1
ATOM 819 O O . ILE A 1 104 ? -1.948 -11.701 5.479 1.00 98.25 104 ILE A O 1
ATOM 823 N N . PHE A 1 105 ? -3.330 -11.694 3.714 1.00 98.31 105 PHE A N 1
ATOM 824 C CA . PHE A 1 105 ? -4.436 -11.060 4.435 1.00 98.31 105 PHE A CA 1
ATOM 825 C C . PHE A 1 105 ? -4.944 -11.939 5.577 1.00 98.31 105 PHE A C 1
ATOM 827 O O . PHE A 1 105 ? -5.133 -11.431 6.682 1.00 98.31 105 PHE A O 1
ATOM 834 N N . GLY A 1 106 ? -5.091 -13.247 5.349 1.00 97.69 106 GLY A N 1
ATOM 835 C CA . GLY A 1 106 ? -5.447 -14.197 6.404 1.00 97.69 106 GLY A CA 1
ATOM 836 C C . GLY A 1 106 ? -4.441 -14.196 7.560 1.00 97.69 106 GLY A C 1
ATOM 837 O O . GLY A 1 106 ? -4.838 -14.172 8.724 1.00 97.69 106 GLY A O 1
ATOM 838 N N . LEU A 1 107 ? -3.142 -14.145 7.250 1.00 97.38 107 LEU A N 1
ATOM 839 C CA . LEU A 1 107 ? -2.075 -14.089 8.254 1.00 97.38 107 LEU A CA 1
ATOM 840 C C . LEU A 1 107 ? -2.054 -12.768 9.031 1.00 97.38 107 LEU A C 1
ATOM 842 O O . LEU A 1 107 ? -1.921 -12.787 10.251 1.00 97.38 107 LEU A O 1
ATOM 846 N N . LEU A 1 108 ? -2.191 -11.629 8.348 1.00 96.75 108 LEU A N 1
ATOM 847 C CA . LEU A 1 108 ? -2.206 -10.309 8.992 1.00 96.75 108 LEU A CA 1
ATOM 848 C C . LEU A 1 108 ? -3.415 -10.143 9.914 1.00 96.75 108 LEU A C 1
ATOM 850 O O . LEU A 1 108 ? -3.302 -9.553 10.984 1.00 96.75 108 LEU A O 1
ATOM 854 N N . LYS A 1 109 ? -4.563 -10.679 9.501 1.00 95.69 109 LYS A N 1
ATOM 855 C CA . LYS A 1 109 ? -5.813 -10.630 10.260 1.00 95.69 109 LYS A CA 1
ATOM 856 C C . LYS A 1 109 ? -5.838 -11.620 11.432 1.00 95.69 109 LYS A C 1
ATOM 858 O O . LYS A 1 109 ? -6.685 -11.501 12.313 1.00 95.69 109 LYS A O 1
ATOM 863 N N . ALA A 1 110 ? -4.920 -12.587 11.479 1.00 95.62 110 ALA A N 1
ATOM 864 C CA . ALA A 1 110 ? -4.884 -13.567 12.555 1.00 95.62 110 ALA A CA 1
ATOM 865 C C . ALA A 1 110 ? -4.715 -12.878 13.924 1.00 95.62 110 ALA A C 1
ATOM 867 O O . ALA A 1 110 ? -3.757 -12.140 14.152 1.00 95.62 110 ALA A O 1
ATOM 868 N N . ASN A 1 111 ? -5.633 -13.164 14.853 1.00 94.25 111 ASN A N 1
ATOM 869 C CA . ASN A 1 111 ? -5.698 -12.567 16.196 1.00 94.25 111 ASN A CA 1
ATOM 870 C C . ASN A 1 111 ? -5.954 -11.049 16.217 1.00 94.25 111 ASN A C 1
ATOM 872 O O . ASN A 1 111 ? -5.519 -10.365 17.142 1.00 94.25 111 ASN A O 1
ATOM 876 N N . GLN A 1 112 ? -6.632 -10.524 15.199 1.00 95.94 112 GLN A N 1
ATOM 877 C CA . GLN A 1 112 ? -7.075 -9.134 15.142 1.00 95.94 112 GLN A CA 1
ATOM 878 C C . GLN A 1 112 ? -8.594 -9.063 15.260 1.00 95.94 112 GLN A C 1
ATOM 880 O O . GLN A 1 112 ? -9.296 -9.995 14.865 1.00 95.94 112 GLN A O 1
ATOM 885 N N . ASP A 1 113 ? -9.093 -7.939 15.767 1.00 96.62 113 ASP A N 1
ATOM 886 C CA . ASP A 1 113 ? -10.528 -7.677 15.793 1.00 96.62 113 ASP A CA 1
ATOM 887 C C . ASP A 1 113 ? -11.079 -7.506 14.370 1.00 96.62 113 ASP A C 1
ATOM 889 O O . ASP A 1 113 ? -10.400 -7.019 13.456 1.00 96.62 113 ASP A O 1
ATOM 893 N N . GLU A 1 114 ? -12.337 -7.898 14.182 1.00 95.81 114 GLU A N 1
ATOM 894 C CA . GLU A 1 114 ? -13.048 -7.679 12.926 1.00 95.81 114 GLU A CA 1
ATOM 895 C C . GLU A 1 114 ? -13.314 -6.179 12.709 1.00 95.81 114 GLU A C 1
ATOM 897 O O . GLU A 1 114 ? -13.678 -5.472 13.653 1.00 95.81 114 GLU A O 1
ATOM 902 N N . PRO A 1 115 ? -13.132 -5.660 11.482 1.00 95.81 115 PRO A N 1
ATOM 903 C CA . PRO A 1 115 ? -13.473 -4.283 11.174 1.00 95.81 115 PRO A CA 1
ATOM 904 C C . PRO A 1 115 ? -14.993 -4.100 11.139 1.00 95.81 115 PRO A C 1
ATOM 906 O O . PRO A 1 115 ? -15.729 -4.952 10.641 1.00 95.81 115 PRO A O 1
ATOM 909 N N . ASP A 1 116 ? -15.452 -2.947 11.615 1.00 95.94 116 ASP A N 1
ATOM 910 C CA 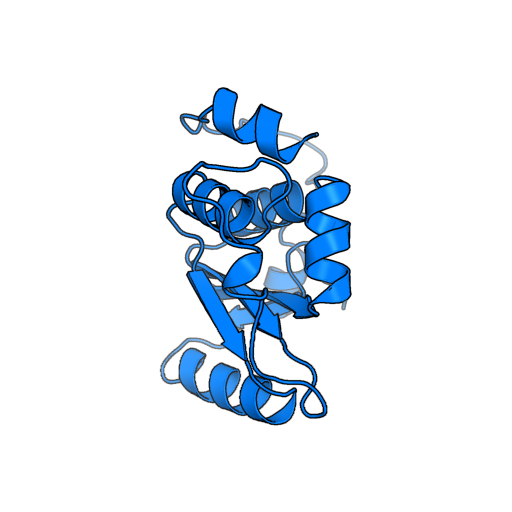. ASP A 1 116 ? -16.835 -2.515 11.447 1.00 95.94 116 ASP A CA 1
ATOM 911 C C . ASP A 1 116 ? -17.005 -1.811 10.091 1.00 95.94 116 ASP A C 1
ATOM 913 O O . ASP A 1 116 ? -16.233 -0.917 9.733 1.00 95.94 116 ASP A O 1
ATOM 917 N N . VAL A 1 117 ? -18.003 -2.244 9.319 1.00 93.75 117 VAL A N 1
ATOM 918 C CA . VAL A 1 117 ? -18.215 -1.793 7.935 1.00 93.75 117 VAL A CA 1
ATOM 919 C C . VAL A 1 117 ? -18.652 -0.331 7.877 1.00 93.75 117 VAL A C 1
ATOM 921 O O . VAL A 1 117 ? -18.173 0.412 7.017 1.00 93.75 117 VAL A O 1
ATOM 924 N N . ASP A 1 118 ? -19.535 0.087 8.782 1.00 94.00 118 ASP A N 1
ATOM 925 C CA . ASP A 1 118 ? -20.076 1.446 8.800 1.00 94.00 118 ASP A CA 1
ATOM 926 C C . ASP A 1 118 ? -19.017 2.432 9.302 1.00 94.00 118 ASP A C 1
ATOM 928 O O . ASP A 1 118 ? -18.838 3.509 8.725 1.00 94.00 118 ASP A O 1
ATOM 932 N N . ALA A 1 119 ? -18.244 2.034 10.316 1.00 93.31 119 ALA A N 1
ATOM 933 C CA . ALA A 1 119 ? -17.112 2.806 10.806 1.00 93.31 119 ALA A CA 1
ATOM 934 C C . ALA A 1 119 ? -16.054 2.995 9.712 1.00 93.31 119 ALA A C 1
ATOM 936 O O . ALA A 1 119 ? -15.635 4.125 9.469 1.00 93.31 119 ALA A O 1
ATOM 937 N N . ALA A 1 120 ? -15.663 1.920 9.014 1.00 94.06 120 ALA A N 1
ATOM 938 C CA . ALA A 1 120 ? -14.681 1.979 7.932 1.00 94.06 120 ALA A CA 1
ATOM 939 C C . ALA A 1 120 ? -15.137 2.884 6.774 1.00 94.06 120 ALA A C 1
ATOM 941 O O . ALA A 1 120 ? -14.334 3.648 6.240 1.00 94.06 120 ALA A O 1
ATOM 942 N N . ALA A 1 121 ? -16.426 2.841 6.422 1.00 92.69 121 ALA A N 1
ATOM 943 C CA . ALA A 1 121 ? -17.010 3.689 5.384 1.00 92.69 121 ALA A CA 1
ATOM 944 C C . ALA A 1 121 ? -17.053 5.178 5.765 1.00 92.69 121 ALA A C 1
ATOM 946 O O . ALA A 1 121 ? -17.005 6.041 4.891 1.00 92.69 121 ALA A O 1
ATOM 947 N N . ALA A 1 122 ? -17.142 5.490 7.061 1.00 92.88 122 ALA A N 1
ATOM 948 C CA . ALA A 1 122 ? -17.158 6.863 7.557 1.00 92.88 122 ALA A CA 1
ATOM 949 C C . ALA A 1 122 ? -15.755 7.499 7.641 1.00 92.88 122 ALA A C 1
ATOM 951 O O . ALA A 1 122 ?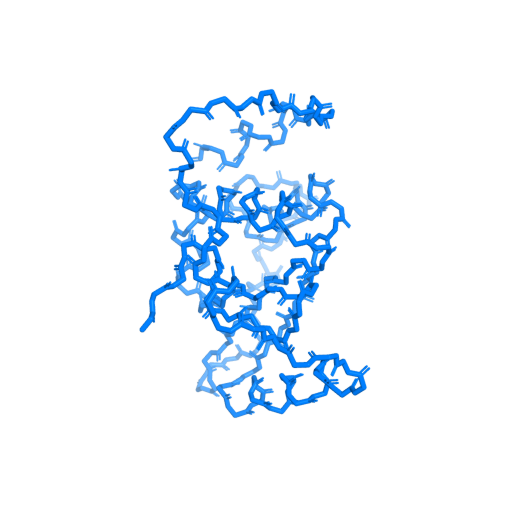 -15.638 8.726 7.707 1.00 92.88 122 ALA A O 1
ATOM 952 N N . VAL A 1 123 ? -14.681 6.699 7.643 1.00 92.75 123 VAL A N 1
ATOM 953 C CA . VAL A 1 123 ? -13.303 7.207 7.724 1.00 92.75 123 VAL A CA 1
ATOM 954 C C . VAL A 1 123 ? -12.962 8.052 6.495 1.00 92.75 123 VAL A C 1
ATOM 956 O O . VAL A 1 123 ? -13.126 7.620 5.361 1.00 92.75 123 VAL A O 1
ATOM 959 N N . GLY A 1 124 ? -12.425 9.255 6.718 1.00 87.19 124 GLY A N 1
ATOM 960 C CA . GLY A 1 124 ? -11.972 10.154 5.650 1.00 87.19 124 GLY A CA 1
ATOM 961 C C . GLY A 1 124 ? -13.082 10.960 4.969 1.00 87.19 124 GLY A C 1
ATOM 962 O O . GLY A 1 124 ? -12.769 11.916 4.258 1.00 87.19 124 GLY A O 1
ATOM 963 N N . VAL A 1 125 ? -14.357 10.658 5.238 1.00 87.56 125 VAL A N 1
ATOM 964 C CA . VAL A 1 125 ? -15.484 11.475 4.776 1.00 87.56 125 VAL A CA 1
ATOM 965 C C . VAL A 1 125 ? -15.415 12.839 5.475 1.00 87.56 125 VAL A C 1
ATOM 967 O O . VAL A 1 125 ? -15.368 12.890 6.708 1.00 87.56 125 VAL A O 1
ATOM 970 N N . PRO A 1 126 ? -15.395 13.966 4.738 1.00 75.50 126 PRO A N 1
ATOM 971 C CA . PRO A 1 126 ? -15.343 15.282 5.355 1.00 75.50 126 PRO A CA 1
ATOM 972 C C . PRO A 1 126 ? -16.576 15.496 6.236 1.00 75.50 126 PRO A C 1
ATOM 974 O O . PRO A 1 126 ? -17.694 15.637 5.737 1.00 75.50 126 PRO A O 1
ATOM 977 N N . ALA A 1 127 ? -16.378 15.555 7.553 1.00 60.19 127 ALA A N 1
ATOM 978 C CA . ALA A 1 127 ? -17.404 16.061 8.449 1.00 60.19 127 ALA A CA 1
ATOM 979 C C . ALA A 1 127 ? -17.683 17.516 8.052 1.00 60.19 127 ALA A C 1
ATOM 981 O O . ALA A 1 127 ? -16.764 18.335 7.958 1.00 60.19 127 ALA A O 1
ATOM 982 N N . HIS A 1 128 ? -18.942 17.845 7.780 1.00 47.56 128 HIS A N 1
ATOM 983 C CA . HIS A 1 128 ? -19.352 19.215 7.492 1.00 47.56 128 HIS A CA 1
ATOM 984 C C . HIS A 1 128 ? -19.214 20.053 8.783 1.00 47.56 128 HIS A C 1
ATOM 986 O O . HIS A 1 128 ? -20.171 20.213 9.531 1.00 47.56 128 HIS A O 1
ATOM 992 N N . GLY A 1 129 ? -18.001 20.546 9.069 1.00 46.62 129 GLY A N 1
ATOM 993 C CA . GLY A 1 129 ? -17.701 21.472 10.168 1.00 46.62 129 GLY A CA 1
ATOM 994 C C . GLY A 1 129 ? -16.705 20.965 11.225 1.00 46.62 129 GLY A C 1
ATOM 995 O O . GLY A 1 129 ? -17.039 20.115 12.036 1.00 46.62 129 GLY A O 1
ATOM 996 N N . ALA A 1 130 ? -15.533 21.620 11.250 1.00 38.19 130 ALA A N 1
ATOM 997 C CA . ALA A 1 130 ? -14.558 21.775 12.348 1.00 38.19 130 ALA A CA 1
ATOM 998 C C . ALA A 1 130 ? -13.809 20.526 12.885 1.00 38.19 130 ALA A C 1
ATOM 1000 O O . ALA A 1 130 ? -14.374 19.695 13.579 1.00 38.19 130 ALA A O 1
ATOM 1001 N N . ALA A 1 131 ? -12.478 20.453 12.714 1.00 41.75 131 ALA A N 1
ATOM 1002 C CA . ALA A 1 131 ? -11.470 21.125 13.558 1.00 41.75 131 ALA A CA 1
ATOM 1003 C C . ALA A 1 131 ? -10.050 20.523 13.384 1.00 41.75 131 ALA A C 1
ATOM 1005 O O . ALA A 1 131 ? -9.866 19.312 13.386 1.00 41.75 131 ALA A O 1
ATOM 1006 N N . ALA A 1 132 ? -9.075 21.434 13.266 1.00 43.06 132 ALA A N 1
ATOM 1007 C CA . ALA A 1 132 ? -7.637 21.371 13.573 1.00 43.06 132 ALA A CA 1
ATOM 1008 C C . ALA A 1 132 ? -6.839 20.074 13.301 1.00 43.06 132 ALA A C 1
ATOM 1010 O O . ALA A 1 132 ? -6.851 19.117 14.072 1.00 43.06 132 ALA A O 1
ATOM 1011 N N . ALA A 1 133 ? -6.012 20.123 12.251 1.00 42.31 133 ALA A N 1
ATOM 1012 C CA . ALA A 1 133 ? -4.915 19.188 12.037 1.00 42.31 133 ALA A CA 1
ATOM 1013 C C . ALA A 1 133 ? -3.784 19.434 13.053 1.00 42.31 133 ALA A C 1
ATOM 1015 O O . ALA A 1 133 ? -3.337 20.564 13.236 1.00 42.31 133 ALA A O 1
ATOM 1016 N N . SER A 1 134 ? -3.314 18.362 13.691 1.00 42.88 134 SER A N 1
ATOM 1017 C CA . SER A 1 134 ? -2.049 18.347 14.425 1.00 42.88 134 SER A CA 1
ATOM 1018 C C . SER A 1 134 ? -0.902 18.446 13.416 1.00 42.88 134 SER A C 1
ATOM 1020 O O . SER A 1 134 ? -0.843 17.654 12.474 1.00 42.88 134 SER A O 1
ATOM 1022 N N . GLU A 1 135 ? -0.024 19.437 13.584 1.00 44.97 135 GLU A N 1
ATOM 1023 C CA . GLU A 1 135 ? 1.168 19.624 12.754 1.00 44.97 135 GLU A CA 1
ATOM 1024 C C . GLU A 1 135 ? 2.127 18.440 12.936 1.00 44.97 135 GLU A C 1
ATOM 1026 O O . GLU A 1 135 ? 2.919 18.374 13.875 1.00 44.97 135 GLU A O 1
ATOM 1031 N N . SER A 1 136 ? 2.055 17.474 12.020 1.00 50.19 136 SER A N 1
ATOM 1032 C CA . SER A 1 136 ? 3.129 16.508 11.821 1.00 50.19 136 SER A CA 1
ATOM 1033 C C . SER A 1 136 ? 4.357 17.247 11.296 1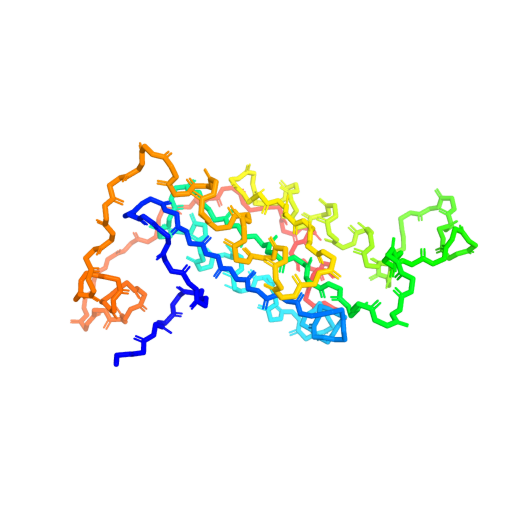.00 50.19 136 SER A C 1
ATOM 1035 O O . SER A 1 136 ? 4.236 18.036 10.363 1.00 50.19 136 SER A O 1
ATOM 1037 N N . ILE A 1 137 ? 5.538 16.978 11.849 1.00 50.81 137 ILE A N 1
ATOM 1038 C CA . ILE A 1 137 ? 6.809 17.477 11.312 1.00 50.81 137 ILE A CA 1
ATOM 1039 C C . ILE A 1 137 ? 7.021 16.806 9.950 1.00 50.81 137 ILE A C 1
ATOM 1041 O O . ILE A 1 137 ? 7.362 15.627 9.871 1.00 50.81 137 ILE A O 1
ATOM 1045 N N . VAL A 1 138 ? 6.745 17.545 8.879 1.00 58.88 138 VAL A N 1
ATOM 1046 C CA . VAL A 1 138 ? 6.779 17.056 7.498 1.00 58.88 138 VAL A CA 1
ATOM 1047 C C . VAL A 1 138 ? 8.143 17.379 6.891 1.00 58.88 138 VAL A C 1
ATOM 1049 O O . VAL A 1 138 ? 8.577 18.530 6.924 1.00 58.88 138 VAL A O 1
ATOM 1052 N N . ASN A 1 139 ? 8.840 16.389 6.326 1.00 67.88 139 ASN A N 1
ATOM 1053 C CA . ASN A 1 139 ? 10.075 16.643 5.584 1.00 67.88 139 ASN A CA 1
ATOM 1054 C C . ASN A 1 139 ? 9.728 17.229 4.204 1.00 67.88 139 ASN A C 1
ATOM 1056 O O . ASN A 1 139 ? 9.492 16.495 3.245 1.00 67.88 139 ASN A O 1
ATOM 1060 N N . ILE A 1 140 ? 9.680 18.560 4.129 1.00 72.12 140 ILE A N 1
ATOM 1061 C CA . ILE A 1 140 ? 9.260 19.338 2.949 1.00 72.12 140 ILE A CA 1
ATOM 1062 C C . ILE A 1 140 ? 10.071 18.949 1.702 1.00 72.12 140 ILE A C 1
ATOM 1064 O O . ILE A 1 140 ? 9.517 18.771 0.620 1.00 72.12 140 ILE A O 1
ATOM 1068 N N . SER A 1 141 ? 11.369 18.699 1.869 1.00 66.50 141 SER A N 1
ATOM 1069 C CA . SER A 1 141 ? 12.270 18.276 0.794 1.00 66.50 141 SER A CA 1
ATOM 1070 C C . SER A 1 141 ? 11.845 16.943 0.169 1.00 66.50 141 SER A C 1
ATOM 1072 O O . SER A 1 141 ? 11.884 16.781 -1.048 1.00 66.50 141 SER A O 1
ATOM 1074 N N . ALA A 1 142 ? 11.419 15.982 0.996 1.00 64.38 142 ALA A N 1
ATOM 1075 C CA . ALA A 1 142 ? 10.941 14.683 0.523 1.00 64.38 142 ALA A CA 1
ATOM 1076 C C . ALA A 1 142 ? 9.569 14.798 -0.158 1.00 64.38 142 ALA A C 1
ATOM 1078 O O . ALA A 1 142 ? 9.318 14.126 -1.159 1.00 64.38 142 ALA A O 1
ATOM 1079 N N . GLN A 1 143 ? 8.699 15.685 0.336 1.00 68.56 143 GLN A N 1
ATOM 1080 C CA . GLN A 1 143 ? 7.410 15.960 -0.303 1.00 68.56 143 GLN A CA 1
ATOM 1081 C C . GLN A 1 143 ? 7.580 16.533 -1.713 1.00 68.56 143 GLN A C 1
ATOM 1083 O O . GLN A 1 143 ? 6.866 16.123 -2.627 1.00 68.56 143 GLN A O 1
ATOM 1088 N N . ASP A 1 144 ? 8.535 17.442 -1.904 1.00 71.25 144 ASP A N 1
ATOM 1089 C CA . ASP A 1 144 ? 8.777 18.076 -3.202 1.00 71.25 144 ASP A CA 1
ATOM 1090 C C . ASP A 1 144 ? 9.324 17.096 -4.247 1.00 71.25 144 ASP A C 1
ATOM 1092 O O . ASP A 1 144 ? 8.986 17.204 -5.427 1.00 71.25 144 ASP A O 1
ATOM 1096 N N . VAL A 1 145 ? 10.110 16.099 -3.824 1.00 72.38 145 VAL A N 1
ATOM 1097 C CA . VAL A 1 145 ? 10.569 15.006 -4.702 1.00 72.38 145 VAL A CA 1
ATOM 1098 C C . VAL A 1 145 ? 9.416 14.078 -5.092 1.00 72.38 145 VAL A C 1
ATOM 1100 O O . VAL A 1 145 ? 9.383 13.578 -6.211 1.00 72.38 145 VAL A O 1
ATOM 1103 N N . LEU A 1 146 ? 8.449 13.859 -4.196 1.00 61.88 146 LEU A N 1
ATOM 1104 C CA . LEU A 1 146 ? 7.296 12.987 -4.455 1.00 61.88 146 LEU A CA 1
ATOM 1105 C C . LEU A 1 146 ? 6.196 13.659 -5.295 1.00 61.88 146 LEU A C 1
ATOM 1107 O O . LEU A 1 146 ? 5.340 12.962 -5.836 1.00 61.88 146 LEU A O 1
ATOM 1111 N N . ARG A 1 147 ? 6.214 14.991 -5.417 1.00 67.50 147 ARG A N 1
ATOM 1112 C CA . ARG A 1 147 ? 5.250 15.780 -6.206 1.00 67.50 147 ARG A CA 1
ATOM 1113 C C . ARG A 1 147 ? 5.711 16.095 -7.637 1.00 67.50 147 ARG A C 1
ATOM 1115 O O . ARG A 1 147 ? 4.948 16.717 -8.373 1.00 67.50 147 ARG A O 1
ATOM 1122 N N . ARG A 1 148 ? 6.932 15.706 -8.019 1.00 50.50 148 ARG A N 1
ATOM 1123 C CA . ARG A 1 148 ? 7.515 15.893 -9.360 1.00 50.50 148 ARG A CA 1
ATOM 1124 C C . ARG A 1 148 ? 7.686 14.563 -10.096 1.00 50.50 148 ARG A C 1
ATOM 1126 O O . ARG A 1 148 ? 7.591 14.612 -11.339 1.00 50.50 148 ARG A O 1
#

Sequence (148 aa):
VTLEVGDYVLSPEMVVERKAIPDLHASFASGRLYSQAESMSKHYKTPILLIEFDPDRAFILQSVHELGDDIDGRSVTSKLALLVLHFPKLRLVWSRSPHATADIFGLLKANQDEPDVDAAAAVGVPAHGAAAASESIVNISAQDVLRR

pLDDT: mean 87.89, std 15.29, range [38.19, 98.75]

Foldseek 3Di:
DDFPAADDDLAQQEHEHEDELVRLLVCLVQLVVLVNLVLCLVRHQAYEYEYEYDLVDPQDSDDPVPDDPDQDLNDSVSLVVLSCVQRVNYHYHYHDHPVSVVVVSVVVSVPGHGHDPVVRRCRPPDDPDDDDDDDDPGPVVSSVSSND

Radius of gyration: 16.32 Å; chains: 1; bounding box: 45×38×31 Å

InterPro domains:
  IPR006166 ERCC4 domain [PF02732] (2-105)
  IPR011335 Restriction endonuclease type II-like [SSF52980] (2-110)
  IPR047520 DNA repair endonuclease XPF, nuclease domain [cd20078] (1-109)

Secondary structure (DSSP, 8-state):
---SS-SEEEETTEEEEEEEHHHHHHHHHTTHHHHHHHHHHHH-SEEEEEEEPPTTS-S-SS-GGG--SS--TT-HHHHHHHHHHH-TTPEEEEESSHHHHHHHHHHHHTT-PPPPHHHHHHTT---SS----------HHHHHHHT-

Organism: NCBI:txid1486919